Protein AF-A0A8T4V153-F1 (afdb_monomer)

Foldseek 3Di:
DDDDDDDDPDDPPPPPVNPVVVVVVVVVVVVVVVVCCVVVVVVPPPPLVVQLVVLVVCVVVVVDDPVVSVVVVVVSVD

Mean predicted aligned error: 16.79 Å

Radius of gyration: 27.59 Å; Cα contacts (8 Å, |Δi|>4): 17; chains: 1; bounding box: 51×57×59 Å

Sequence (78 aa):
MMGSYGPGFGMMSYWPFGGWNILFWIIVILILAYFFIKYFKDGNLNLGSDSLEILKKRYAKGEITKKEFEQMKKDLRE

Nearest PDB structures (foldseek):
  6o35-assembly1_A  TM=5.557E-01  e=5.449E+00  synthetic construct
  6o35-assembly1_B-2  TM=5.543E-01  e=6.755E+00  synthetic construct

pLDDT: mean 72.34, std 16.31, range [43.59, 92.31]

Secondary structure (DSSP, 8-state):
---------------TTHHHHHHHHHHHHHHHHHHHHHHHTTS---HHHHHHHHHHHHHHTTSS-HHHHHHHHHHTT-

Solvent-accessible surface area (backbone atoms only — not comparable to full-atom values): 4967 Å² total; per-residue (Å²): 136,84,88,81,79,85,86,76,94,63,94,78,77,84,51,100,70,54,65,65,57,50,55,52,50,52,52,52,50,51,52,52,50,50,50,51,50,61,60,49,66,72,49,71,84,38,79,78,52,45,62,56,49,53,51,51,53,36,42,75,71,63,77,43,52,75,68,58,53,54,50,55,56,48,64,74,71,110

Structure (mmCIF, N/CA/C/O backbone):
data_AF-A0A8T4V153-F1
#
_entry.id   AF-A0A8T4V153-F1
#
loop_
_atom_site.group_PDB
_atom_site.id
_atom_site.type_symbol
_atom_site.label_atom_id
_atom_site.label_alt_id
_atom_site.label_comp_id
_atom_site.label_asym_id
_atom_site.label_entity_id
_atom_site.label_seq_id
_atom_site.pdbx_PDB_ins_code
_atom_site.Cartn_x
_atom_site.Cartn_y
_atom_site.Cartn_z
_atom_site.occupancy
_atom_site.B_iso_or_equiv
_atom_site.auth_seq_id
_atom_site.auth_comp_id
_atom_site.auth_asym_id
_atom_site.auth_atom_id
_atom_site.pdbx_PDB_model_num
ATOM 1 N N . MET A 1 1 ? 26.936 -44.126 -27.849 1.00 46.16 1 MET A N 1
ATOM 2 C CA . MET A 1 1 ? 28.061 -43.444 -27.177 1.00 46.16 1 MET A CA 1
ATOM 3 C C . MET A 1 1 ? 27.991 -41.969 -27.526 1.00 46.16 1 MET A C 1
ATOM 5 O O . MET A 1 1 ? 27.699 -41.669 -28.672 1.00 46.16 1 MET A O 1
ATOM 9 N N . MET A 1 2 ? 28.265 -41.124 -26.527 1.00 43.59 2 MET A N 1
ATOM 10 C CA . MET A 1 2 ? 28.467 -39.666 -26.576 1.00 43.59 2 MET A CA 1
ATOM 11 C C . MET A 1 2 ? 27.220 -38.792 -26.761 1.00 43.59 2 MET A C 1
ATOM 13 O O . MET A 1 2 ? 26.732 -38.563 -27.860 1.00 43.59 2 MET A O 1
ATOM 17 N N . GLY A 1 3 ? 26.741 -38.277 -25.624 1.00 55.00 3 GLY A N 1
ATOM 18 C CA . GLY A 1 3 ? 25.896 -37.094 -25.583 1.00 55.00 3 GLY A CA 1
ATOM 19 C C . GLY A 1 3 ? 26.680 -35.821 -25.894 1.00 55.00 3 GLY A C 1
ATOM 20 O O . GLY A 1 3 ? 27.910 -35.804 -25.876 1.00 55.00 3 GLY A O 1
ATOM 21 N N . SER A 1 4 ? 25.943 -34.742 -26.117 1.00 50.44 4 SER A N 1
ATOM 22 C CA . SER A 1 4 ? 26.459 -33.402 -25.893 1.00 50.44 4 SER A CA 1
ATOM 23 C C . SER A 1 4 ? 25.391 -32.585 -25.188 1.00 50.44 4 SER A C 1
ATOM 25 O O . SER A 1 4 ? 24.214 -32.605 -25.544 1.00 50.44 4 SER A O 1
ATOM 27 N N . TYR A 1 5 ? 25.846 -31.956 -24.120 1.00 52.34 5 TYR A N 1
ATOM 28 C CA . TYR A 1 5 ? 25.125 -31.128 -23.182 1.00 52.34 5 TYR A CA 1
ATOM 29 C C . TYR A 1 5 ? 24.649 -29.837 -23.872 1.00 52.34 5 TYR A C 1
ATOM 31 O O . TYR A 1 5 ? 25.246 -29.390 -24.850 1.00 52.34 5 TYR A O 1
ATOM 39 N N . GLY A 1 6 ? 23.588 -29.214 -23.341 1.00 55.56 6 GLY A N 1
ATOM 40 C CA . GLY A 1 6 ? 23.272 -27.803 -23.619 1.00 55.56 6 GLY A CA 1
ATOM 41 C C . GLY A 1 6 ? 24.424 -26.867 -23.196 1.00 55.56 6 GLY A C 1
ATOM 42 O O . GLY A 1 6 ? 25.461 -27.367 -22.761 1.00 55.56 6 GLY A O 1
ATOM 43 N N . PRO A 1 7 ? 24.288 -25.525 -23.225 1.00 60.94 7 PRO A N 1
ATOM 44 C CA . PRO A 1 7 ? 23.056 -24.733 -23.244 1.00 60.94 7 PRO A CA 1
ATOM 45 C C . PRO A 1 7 ? 23.067 -23.616 -24.309 1.00 60.94 7 PRO A C 1
ATOM 47 O O . PRO A 1 7 ? 24.112 -23.178 -24.777 1.00 60.94 7 PRO A O 1
ATOM 50 N N . GLY A 1 8 ? 21.893 -23.105 -24.679 1.00 47.16 8 GLY A N 1
ATOM 51 C CA . GLY A 1 8 ? 21.802 -22.097 -25.737 1.00 47.16 8 GLY A CA 1
ATOM 52 C C . GLY A 1 8 ? 20.629 -21.142 -25.607 1.00 47.16 8 GLY A C 1
ATOM 53 O O . GLY A 1 8 ? 20.054 -20.765 -26.618 1.00 47.16 8 GLY A O 1
ATOM 54 N N . PHE A 1 9 ? 20.297 -20.707 -24.388 1.00 53.38 9 PHE A N 1
ATOM 55 C CA . PHE A 1 9 ? 19.648 -19.404 -24.181 1.00 53.38 9 PHE A CA 1
ATOM 56 C C . PHE A 1 9 ? 20.647 -18.290 -24.573 1.00 53.38 9 PHE A C 1
ATOM 58 O O . PHE A 1 9 ? 21.101 -17.509 -23.743 1.00 53.38 9 PHE A O 1
ATOM 65 N N . GLY A 1 10 ? 21.065 -18.272 -25.840 1.00 48.19 10 GLY A N 1
ATOM 66 C CA . GLY A 1 10 ? 21.858 -17.210 -26.437 1.00 48.19 10 GLY A CA 1
ATOM 67 C C . GLY A 1 10 ? 20.881 -16.163 -26.958 1.00 48.19 10 GLY A C 1
ATOM 68 O O . GLY A 1 10 ? 20.173 -16.399 -27.928 1.00 48.19 10 GLY A O 1
ATOM 69 N N . MET A 1 11 ? 20.703 -15.027 -26.287 1.00 53.72 11 MET A N 1
ATOM 70 C CA . MET A 1 11 ? 21.622 -13.896 -26.461 1.00 53.72 11 MET A CA 1
ATOM 71 C C . MET A 1 11 ? 21.932 -13.619 -27.945 1.00 53.72 11 MET A C 1
ATOM 73 O O . MET A 1 11 ? 23.083 -13.431 -28.310 1.00 53.72 11 MET A O 1
ATOM 77 N N . MET A 1 12 ? 20.928 -13.617 -28.828 1.00 53.34 12 MET A N 1
ATOM 78 C CA . MET A 1 12 ? 21.128 -13.251 -30.239 1.00 53.34 12 MET A CA 1
ATOM 79 C C . MET A 1 12 ? 19.933 -12.496 -30.845 1.00 53.34 12 MET A C 1
ATOM 81 O O . MET A 1 12 ? 19.455 -12.816 -31.926 1.00 53.34 12 MET A O 1
ATOM 85 N N . SER A 1 13 ? 19.431 -11.465 -30.154 1.00 50.16 13 SER A N 1
ATOM 86 C CA . SER A 1 13 ? 18.610 -10.4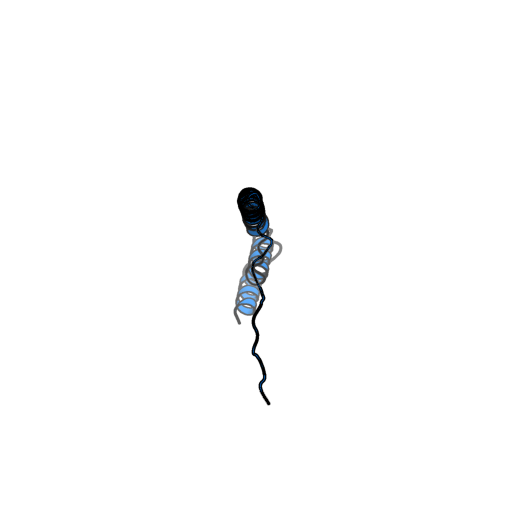20 -30.807 1.00 50.16 13 SER A CA 1
ATOM 87 C C . SER A 1 13 ? 18.472 -9.111 -30.022 1.00 50.16 13 SER A C 1
ATOM 89 O O . SER A 1 13 ? 17.540 -8.347 -30.248 1.00 50.16 13 SER A O 1
ATOM 91 N N . TYR A 1 14 ? 19.424 -8.773 -29.145 1.00 51.75 14 TYR A N 1
ATOM 92 C CA . TYR A 1 14 ? 19.551 -7.384 -28.685 1.00 51.75 14 TYR A CA 1
ATOM 93 C C . TYR A 1 14 ? 20.353 -6.598 -29.721 1.00 51.75 14 TYR A C 1
ATOM 95 O O . TYR A 1 14 ? 21.534 -6.299 -29.568 1.00 51.75 14 TYR A O 1
ATOM 103 N N . TRP A 1 15 ? 19.657 -6.355 -30.8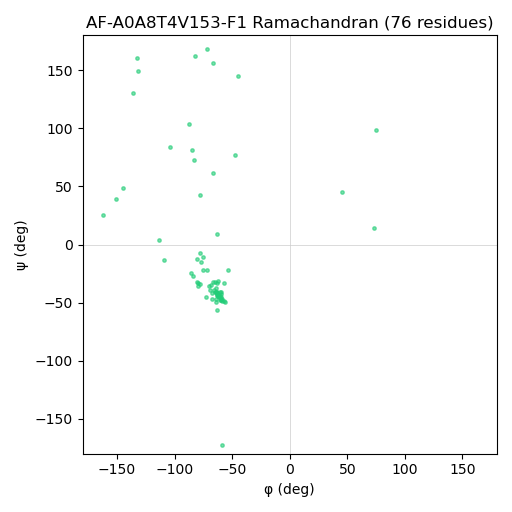29 1.00 51.00 15 TRP A N 1
ATOM 104 C CA . TRP A 1 15 ? 20.004 -5.464 -31.924 1.00 51.00 15 TRP A CA 1
ATOM 105 C C . TRP A 1 15 ? 20.528 -4.118 -31.380 1.00 51.00 15 TRP A C 1
ATOM 107 O O . TRP A 1 15 ? 20.000 -3.634 -30.373 1.00 51.0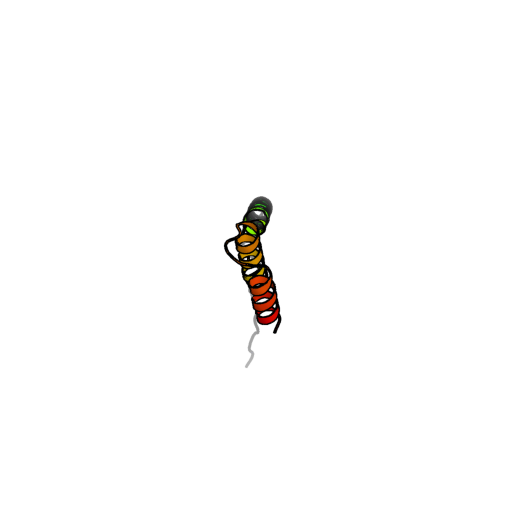0 15 TRP A O 1
ATOM 117 N N . PRO A 1 16 ? 21.507 -3.464 -32.032 1.00 53.25 16 PRO A N 1
ATOM 118 C CA . PRO A 1 16 ? 22.221 -2.274 -31.532 1.00 53.25 16 PRO A CA 1
ATOM 119 C C . PRO A 1 16 ? 21.366 -1.003 -31.314 1.00 53.25 16 PRO A C 1
ATOM 121 O O . PRO A 1 16 ? 21.900 0.055 -31.002 1.00 53.25 16 PRO A O 1
ATOM 124 N N . PHE A 1 17 ? 20.037 -1.103 -31.411 1.00 53.38 17 PHE A N 1
ATOM 125 C CA . PHE A 1 17 ? 19.061 -0.053 -31.097 1.00 53.38 17 PHE A CA 1
ATOM 126 C C . PHE A 1 17 ? 18.173 -0.378 -29.872 1.00 53.38 17 PHE A C 1
ATOM 128 O O . PHE A 1 17 ? 17.286 0.400 -29.524 1.00 53.38 17 PHE A O 1
ATOM 135 N N . GLY A 1 18 ? 18.404 -1.504 -29.182 1.00 56.81 18 GLY A N 1
ATOM 136 C CA . GLY A 1 18 ? 17.580 -1.973 -28.055 1.00 56.81 18 GLY A CA 1
ATOM 137 C C . GLY A 1 18 ? 17.801 -1.263 -26.710 1.00 56.81 18 GLY A C 1
ATOM 138 O O . GLY A 1 18 ? 16.966 -1.382 -25.817 1.00 56.81 18 GLY A O 1
ATOM 139 N N . GLY A 1 19 ? 18.889 -0.500 -26.547 1.00 59.41 19 GLY A N 1
ATOM 140 C CA . GLY A 1 19 ? 19.222 0.164 -25.276 1.00 59.41 19 GLY A CA 1
ATOM 141 C C . GLY A 1 19 ? 18.437 1.454 -25.009 1.00 59.41 19 GLY A C 1
ATOM 142 O O . GLY A 1 19 ? 18.049 1.725 -23.874 1.00 59.41 19 GLY A O 1
ATOM 143 N N . TRP A 1 20 ? 18.140 2.233 -26.056 1.00 62.41 20 TRP A N 1
ATOM 144 C CA . TRP A 1 20 ? 17.399 3.494 -25.914 1.00 62.41 20 TRP A CA 1
ATOM 145 C C . TRP A 1 20 ? 15.929 3.262 -25.546 1.00 62.41 20 TRP A C 1
ATOM 147 O O . TRP A 1 20 ? 15.346 3.995 -24.750 1.00 62.41 20 TRP A O 1
ATOM 157 N N . ASN A 1 21 ? 15.341 2.189 -26.083 1.00 70.31 21 ASN A N 1
ATOM 158 C CA . ASN A 1 21 ? 13.974 1.782 -25.775 1.00 70.31 21 ASN A CA 1
ATOM 159 C C . ASN A 1 21 ? 13.849 1.363 -24.299 1.00 70.31 21 ASN A C 1
ATOM 161 O O . ASN A 1 21 ? 12.920 1.777 -23.615 1.00 70.31 21 ASN A O 1
ATOM 165 N N . ILE A 1 22 ? 14.839 0.635 -23.774 1.00 76.50 22 ILE A N 1
ATOM 166 C CA . ILE A 1 22 ? 14.882 0.210 -22.370 1.00 76.50 22 ILE A CA 1
ATOM 167 C C . ILE A 1 22 ? 14.939 1.391 -21.399 1.00 76.50 22 ILE A C 1
ATOM 169 O O . ILE A 1 22 ? 14.200 1.400 -20.417 1.00 76.50 22 ILE A O 1
ATOM 173 N N . LEU A 1 23 ? 15.749 2.414 -21.685 1.00 82.06 23 LEU A N 1
ATOM 174 C CA . LEU A 1 23 ? 15.819 3.609 -20.838 1.00 82.06 23 LEU A CA 1
ATOM 175 C C . LEU A 1 23 ? 14.482 4.359 -20.809 1.00 82.06 23 LEU A C 1
ATOM 177 O O . LEU A 1 23 ? 1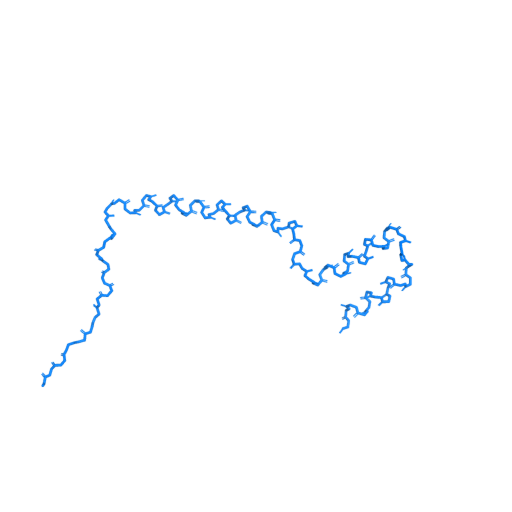4.034 4.775 -19.741 1.00 82.06 23 LEU A O 1
ATOM 181 N N . PHE A 1 24 ? 13.813 4.469 -21.958 1.00 85.25 24 PHE A N 1
ATOM 182 C CA . PHE A 1 24 ? 12.473 5.045 -22.044 1.00 85.25 24 PHE A CA 1
ATOM 183 C C . PHE A 1 24 ? 11.459 4.265 -21.190 1.00 85.25 24 PHE A C 1
ATOM 185 O O . PHE A 1 24 ? 10.748 4.866 -20.383 1.00 85.25 24 PHE A O 1
ATOM 192 N N . TRP A 1 25 ? 11.438 2.932 -21.287 1.00 86.62 25 TRP A N 1
ATOM 193 C CA . TRP A 1 25 ? 10.545 2.097 -20.476 1.00 86.62 25 TRP A CA 1
ATOM 194 C C . TRP A 1 25 ? 10.844 2.177 -18.976 1.00 86.62 25 TRP A C 1
ATOM 196 O O . TRP A 1 25 ? 9.906 2.226 -18.182 1.00 86.62 25 TRP A O 1
ATOM 206 N N . ILE A 1 26 ? 12.117 2.255 -18.574 1.00 88.62 26 ILE A N 1
ATOM 207 C CA . ILE A 1 26 ? 12.499 2.442 -17.165 1.00 88.62 26 ILE A CA 1
ATOM 208 C C . ILE A 1 26 ? 11.910 3.748 -16.621 1.00 88.62 26 ILE A C 1
ATOM 210 O O . ILE A 1 26 ? 11.302 3.747 -15.551 1.00 88.62 26 ILE A O 1
ATOM 214 N N . ILE A 1 27 ? 12.032 4.852 -17.365 1.00 91.69 27 ILE A N 1
ATOM 215 C CA . ILE A 1 27 ? 11.486 6.154 -16.955 1.00 91.69 27 ILE A CA 1
ATOM 216 C C . ILE A 1 27 ? 9.958 6.091 -16.832 1.00 91.69 27 ILE A C 1
ATOM 218 O O . ILE A 1 27 ? 9.402 6.561 -15.839 1.00 91.69 27 ILE A O 1
ATOM 222 N N . VAL A 1 28 ? 9.274 5.467 -17.795 1.00 92.06 28 VAL A N 1
ATOM 223 C CA . VAL A 1 28 ? 7.811 5.299 -17.763 1.00 92.06 28 VAL A CA 1
ATOM 224 C C . VAL A 1 28 ? 7.366 4.487 -16.542 1.00 92.06 28 VAL A C 1
ATOM 226 O O . VAL A 1 28 ? 6.430 4.891 -15.850 1.00 92.06 28 VAL A O 1
ATOM 229 N N . ILE A 1 29 ? 8.058 3.387 -16.228 1.00 91.56 29 ILE A N 1
ATOM 230 C CA . ILE A 1 29 ? 7.763 2.557 -15.050 1.00 91.56 29 ILE A CA 1
ATOM 231 C C . ILE A 1 29 ? 7.978 3.348 -13.758 1.00 91.56 29 ILE A C 1
ATOM 233 O O . ILE A 1 29 ? 7.148 3.260 -12.856 1.00 91.56 29 ILE A O 1
ATOM 237 N N . LEU A 1 30 ? 9.043 4.148 -13.661 1.00 92.31 30 LEU A N 1
ATOM 238 C CA . LEU A 1 30 ? 9.305 4.978 -12.481 1.00 92.31 30 LEU A CA 1
ATOM 239 C C . LEU A 1 30 ? 8.220 6.038 -12.265 1.00 92.31 30 LEU A C 1
ATOM 241 O O . LEU A 1 30 ? 7.785 6.241 -11.131 1.00 92.31 30 LEU A O 1
ATOM 245 N N . ILE A 1 31 ? 7.747 6.682 -13.336 1.00 92.00 31 ILE A N 1
ATOM 246 C CA . ILE A 1 31 ? 6.640 7.646 -13.264 1.00 92.00 31 ILE A CA 1
ATOM 247 C C . ILE A 1 31 ? 5.364 6.937 -12.812 1.00 92.00 31 ILE A C 1
ATOM 249 O O . ILE A 1 31 ? 4.722 7.386 -11.864 1.00 92.00 31 ILE A O 1
ATOM 253 N N . LEU A 1 32 ? 5.019 5.807 -13.434 1.00 89.62 32 LEU A N 1
ATOM 254 C CA . LEU A 1 32 ? 3.856 5.018 -13.036 1.00 89.62 32 LEU A CA 1
ATOM 255 C C . LEU A 1 32 ? 3.957 4.598 -11.567 1.00 89.62 32 LEU A C 1
ATOM 257 O O . LEU A 1 32 ? 3.025 4.845 -10.814 1.00 89.62 32 LEU A O 1
ATOM 261 N N . ALA A 1 33 ? 5.093 4.059 -11.126 1.00 87.25 33 ALA A N 1
ATOM 262 C CA . ALA A 1 33 ? 5.312 3.666 -9.737 1.00 87.25 33 ALA A CA 1
ATOM 263 C C . ALA A 1 33 ? 5.179 4.851 -8.766 1.00 87.25 33 ALA A C 1
ATOM 265 O O . ALA A 1 33 ? 4.529 4.719 -7.731 1.00 87.25 33 ALA A O 1
ATOM 266 N N . TYR A 1 34 ? 5.727 6.023 -9.103 1.00 88.06 34 TYR A N 1
ATOM 267 C CA . TYR A 1 34 ? 5.583 7.236 -8.292 1.00 88.06 34 TYR A CA 1
ATOM 268 C C . TYR A 1 34 ? 4.118 7.665 -8.160 1.00 88.06 34 TYR A C 1
ATOM 270 O O . TYR A 1 34 ? 3.661 7.965 -7.056 1.00 88.06 34 TYR A O 1
ATOM 278 N N . PHE A 1 35 ? 3.369 7.666 -9.266 1.00 83.88 35 PHE A N 1
ATOM 279 C CA . PHE A 1 35 ? 1.940 7.968 -9.255 1.00 83.88 35 PHE A CA 1
ATOM 280 C C . PHE A 1 35 ? 1.166 6.915 -8.456 1.00 83.88 35 PHE A C 1
ATOM 282 O O . PHE A 1 35 ? 0.403 7.275 -7.568 1.00 83.88 35 PHE A O 1
ATOM 289 N N . PHE A 1 36 ? 1.416 5.626 -8.674 1.00 81.00 36 PHE A N 1
ATOM 290 C CA . PHE A 1 36 ? 0.793 4.561 -7.892 1.00 81.00 36 PHE A CA 1
ATOM 291 C C . PHE A 1 36 ? 1.053 4.748 -6.398 1.00 81.00 36 PHE A C 1
ATOM 293 O O . PHE A 1 36 ? 0.100 4.786 -5.635 1.00 81.00 36 PHE A O 1
ATOM 300 N N . ILE A 1 37 ? 2.295 4.980 -5.970 1.00 77.75 37 ILE A N 1
ATOM 301 C CA . ILE A 1 37 ? 2.602 5.221 -4.554 1.00 77.75 37 ILE A CA 1
ATOM 302 C C . ILE A 1 37 ? 1.904 6.488 -4.058 1.00 77.75 37 ILE A C 1
ATOM 304 O O . ILE A 1 37 ? 1.325 6.461 -2.983 1.00 77.75 37 ILE A O 1
ATOM 308 N N . LYS A 1 38 ? 1.910 7.591 -4.812 1.00 74.56 38 LYS A N 1
ATOM 309 C CA . LYS A 1 38 ? 1.285 8.852 -4.386 1.00 74.56 38 LYS A CA 1
ATOM 310 C C . LYS A 1 38 ? -0.231 8.722 -4.209 1.00 74.56 38 LYS A C 1
ATOM 312 O O . LYS A 1 38 ? -0.749 9.198 -3.208 1.00 74.56 38 LYS A O 1
ATOM 317 N N . TYR A 1 39 ? -0.916 8.063 -5.140 1.00 65.69 39 TYR A N 1
ATOM 318 C CA . TYR A 1 39 ? -2.371 7.892 -5.102 1.00 65.69 39 TYR A CA 1
ATOM 319 C C . TYR A 1 39 ? -2.809 6.759 -4.159 1.00 65.69 39 TYR A C 1
ATOM 321 O O . TYR A 1 39 ? -3.845 6.875 -3.510 1.00 65.69 39 TYR A O 1
ATOM 329 N N . PHE A 1 40 ? -2.008 5.700 -4.005 1.00 61.53 40 PHE A N 1
ATOM 330 C CA . PHE A 1 40 ? -2.261 4.650 -3.011 1.00 61.53 40 PHE A CA 1
ATOM 331 C C . PHE A 1 40 ? -1.800 5.023 -1.597 1.00 61.53 40 PHE A C 1
ATOM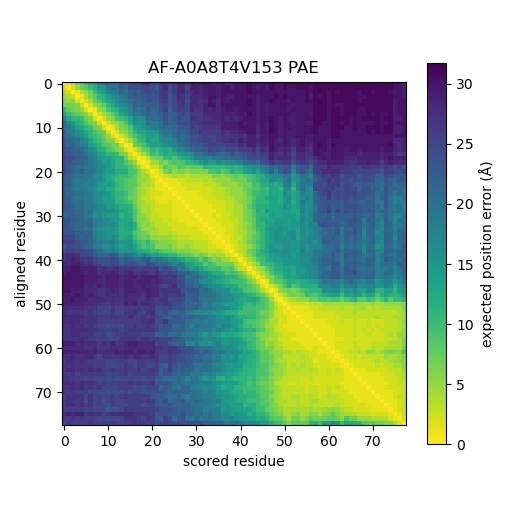 333 O O . PHE A 1 40 ? -2.197 4.352 -0.654 1.00 61.53 40 PHE A O 1
ATOM 340 N N . LYS A 1 41 ? -1.019 6.094 -1.396 1.00 56.00 41 LYS A N 1
ATOM 341 C CA . LYS A 1 41 ? -0.726 6.593 -0.040 1.00 56.00 41 LYS A CA 1
ATOM 342 C C . LYS A 1 41 ? -1.909 7.339 0.582 1.00 56.00 41 LYS A C 1
ATOM 344 O O . LYS A 1 41 ? -1.981 7.406 1.804 1.00 56.00 41 LYS A O 1
ATOM 349 N N . ASP A 1 42 ? -2.827 7.849 -0.241 1.00 56.19 42 ASP A N 1
ATOM 350 C CA . ASP A 1 42 ? -4.095 8.436 0.219 1.00 56.19 42 ASP A CA 1
ATOM 351 C C . ASP A 1 42 ? -5.188 7.366 0.398 1.00 56.19 42 ASP A C 1
ATOM 353 O O . ASP A 1 42 ? -6.107 7.523 1.202 1.00 56.19 42 ASP A O 1
ATOM 357 N N . GLY A 1 43 ? -5.069 6.240 -0.311 1.00 52.56 43 GLY A N 1
ATOM 358 C CA . GLY A 1 43 ? -5.864 5.039 -0.082 1.00 52.56 43 GLY A CA 1
ATOM 359 C C . GLY A 1 43 ? -5.234 4.201 1.016 1.00 52.56 43 GLY A C 1
ATOM 360 O O . GLY A 1 43 ? -4.507 3.264 0.713 1.00 52.56 43 GLY A O 1
ATOM 361 N N . ASN A 1 44 ? -5.501 4.566 2.268 1.00 53.22 44 ASN A N 1
ATOM 362 C CA . ASN A 1 44 ? -5.113 3.884 3.503 1.00 53.22 44 ASN A CA 1
ATOM 363 C C . ASN A 1 44 ? -5.427 2.366 3.438 1.00 53.22 44 ASN A C 1
ATOM 365 O O . ASN A 1 44 ? -6.386 1.886 4.022 1.00 53.22 44 ASN A O 1
ATOM 369 N N . LEU A 1 45 ? -4.610 1.572 2.737 1.00 49.91 45 LEU A N 1
ATOM 370 C CA . LEU A 1 45 ? -4.661 0.105 2.714 1.00 49.91 45 LEU A CA 1
ATOM 371 C C . LEU A 1 45 ? -4.019 -0.461 3.983 1.00 49.91 45 LEU A C 1
ATOM 373 O O . LEU A 1 45 ? -3.252 -1.421 3.958 1.00 49.91 45 LEU A O 1
ATOM 377 N N . ASN A 1 46 ? -4.331 0.155 5.114 1.00 53.19 46 ASN A N 1
ATOM 378 C CA . ASN A 1 46 ? -4.066 -0.403 6.415 1.00 53.19 46 ASN A CA 1
ATOM 379 C C . ASN A 1 46 ? -5.405 -0.911 6.938 1.00 53.19 46 ASN A C 1
ATOM 381 O O . ASN A 1 46 ? -6.074 -0.227 7.708 1.00 53.19 46 ASN A O 1
ATOM 385 N N . LEU A 1 47 ? -5.783 -2.132 6.553 1.00 53.88 47 LEU A N 1
ATOM 386 C CA . LEU A 1 47 ? -6.995 -2.785 7.063 1.00 53.88 47 LEU A CA 1
ATOM 387 C C . LEU A 1 47 ? -7.035 -2.832 8.611 1.00 53.88 47 LEU A C 1
ATO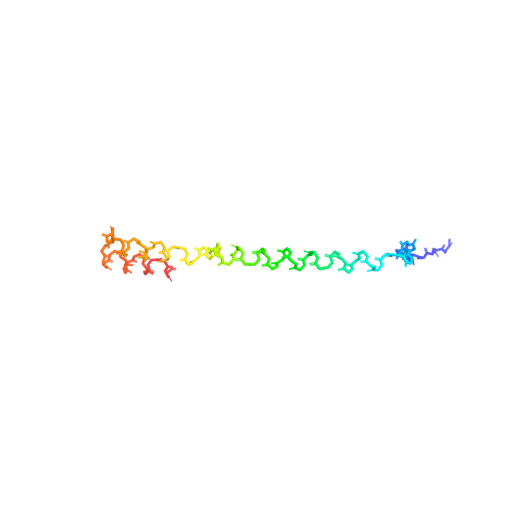M 389 O O . LEU A 1 47 ? -8.109 -2.928 9.193 1.00 53.88 47 LEU A O 1
ATOM 393 N N . GLY A 1 48 ? -5.882 -2.720 9.287 1.00 53.47 48 GLY A N 1
ATOM 394 C CA . GLY A 1 48 ? -5.793 -2.555 10.745 1.00 53.47 48 GLY A CA 1
ATOM 395 C C . GLY A 1 48 ? -5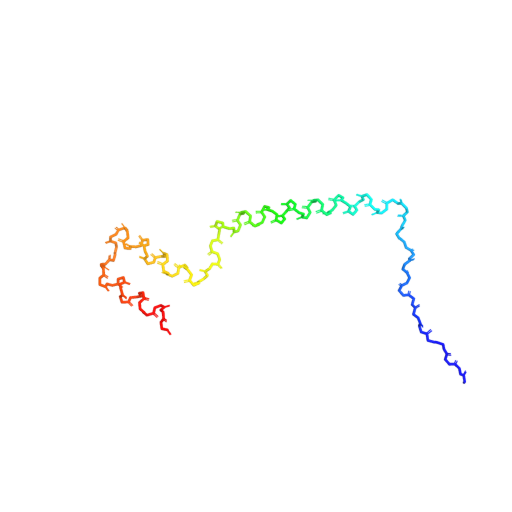.950 -1.111 11.257 1.00 53.47 48 GLY A C 1
ATOM 396 O O . GLY A 1 48 ? -6.409 -0.912 12.380 1.00 53.47 48 GLY A O 1
ATOM 397 N N . SER A 1 49 ? -5.610 -0.093 10.456 1.00 57.44 49 SER A N 1
ATOM 398 C CA . SER A 1 49 ? -5.834 1.326 10.792 1.00 57.44 49 SER A CA 1
ATOM 399 C C . SER A 1 49 ? -7.275 1.752 10.551 1.00 57.44 49 SER A C 1
ATOM 401 O O . SER A 1 49 ? -7.784 2.592 11.293 1.00 57.44 49 SER A O 1
ATOM 403 N N . ASP A 1 50 ? -7.927 1.172 9.540 1.00 65.25 50 ASP A N 1
ATOM 404 C CA . ASP A 1 50 ? -9.272 1.551 9.105 1.00 65.25 50 ASP A CA 1
ATOM 405 C C . ASP A 1 50 ? -10.296 1.411 10.228 1.00 65.25 50 ASP A C 1
ATOM 407 O O . ASP A 1 50 ? -11.047 2.345 10.496 1.00 65.25 50 ASP A O 1
ATOM 411 N N . SER A 1 51 ? -10.298 0.294 10.959 1.00 73.81 51 SER A N 1
ATOM 412 C CA . SER A 1 51 ? -11.264 0.075 12.044 1.00 73.81 51 SER A CA 1
ATOM 413 C C . SER A 1 51 ? -11.160 1.144 13.136 1.00 73.81 51 SER A C 1
ATOM 415 O O . SER A 1 51 ? -12.173 1.656 13.615 1.00 73.81 51 SER A O 1
ATOM 417 N N . LEU A 1 52 ? -9.935 1.542 13.496 1.00 80.31 52 LEU A N 1
ATOM 418 C CA . LEU A 1 52 ? -9.684 2.550 14.524 1.00 80.31 52 LEU A CA 1
ATOM 419 C C . LEU A 1 52 ? -9.909 3.983 14.007 1.00 80.31 52 LEU A C 1
ATOM 421 O O . LEU A 1 52 ? -10.388 4.837 14.759 1.00 80.31 52 LEU A O 1
ATOM 425 N N . GLU A 1 53 ? -9.607 4.259 12.737 1.00 78.81 53 GLU A N 1
ATOM 426 C CA . GLU A 1 53 ? -9.925 5.535 12.083 1.00 78.81 53 GLU A CA 1
ATOM 427 C C . GLU A 1 53 ? -11.433 5.731 11.902 1.00 78.81 53 GLU A C 1
ATOM 429 O O . GLU A 1 53 ? -11.947 6.813 12.203 1.00 78.81 53 GLU A O 1
ATOM 434 N N . ILE A 1 54 ? -12.164 4.688 11.503 1.00 83.88 54 ILE A N 1
ATOM 435 C CA . ILE A 1 54 ? -13.629 4.690 11.421 1.00 83.88 54 ILE A CA 1
ATOM 436 C C . ILE A 1 54 ? -14.219 4.980 12.803 1.00 83.88 54 ILE A C 1
ATOM 438 O O . ILE A 1 54 ? -15.090 5.847 12.925 1.00 83.88 54 ILE A O 1
ATOM 442 N N . LEU A 1 55 ? -13.707 4.327 13.852 1.00 86.25 55 LEU A N 1
ATOM 443 C CA . LEU A 1 55 ? -14.126 4.575 15.232 1.00 86.25 55 LEU A CA 1
ATOM 444 C C . LEU A 1 55 ? -13.910 6.039 15.646 1.00 86.25 55 LEU A C 1
ATOM 446 O O . LEU A 1 55 ? -14.825 6.690 16.153 1.00 86.25 55 LEU A O 1
ATOM 450 N N . LYS A 1 56 ? -12.713 6.584 15.386 1.00 84.06 56 LYS A N 1
ATOM 451 C CA . LYS A 1 56 ? -12.383 7.990 15.674 1.00 84.06 56 LYS A CA 1
ATOM 452 C C . LYS A 1 56 ? -13.295 8.952 14.919 1.00 84.06 56 LYS A C 1
ATOM 454 O O . LYS A 1 56 ? -13.735 9.945 15.494 1.00 84.06 56 LYS A O 1
ATOM 459 N N . LYS A 1 57 ? -13.604 8.661 13.653 1.00 86.50 57 LYS A N 1
ATOM 46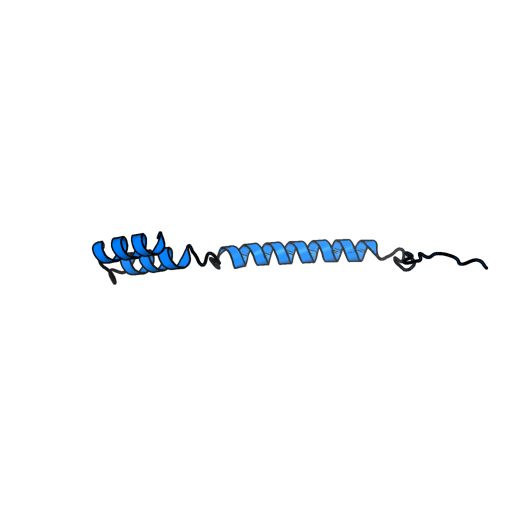0 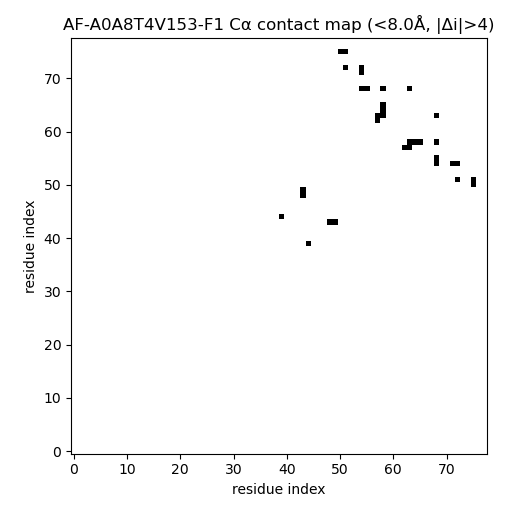C CA . LYS A 1 57 ? -14.473 9.496 12.815 1.00 86.50 57 LYS A CA 1
ATOM 461 C C . LYS A 1 57 ? -15.901 9.545 13.363 1.00 86.50 57 LYS A C 1
ATOM 463 O O . LYS A 1 57 ? -16.490 10.620 13.393 1.00 86.50 57 LYS A O 1
ATOM 468 N N . ARG A 1 58 ? -16.440 8.419 13.845 1.00 87.31 58 ARG A N 1
ATOM 469 C CA . ARG A 1 58 ? -17.770 8.362 14.484 1.00 87.31 58 ARG A CA 1
ATOM 470 C C . ARG A 1 58 ? -17.797 9.067 15.839 1.00 87.31 58 ARG A C 1
ATOM 472 O O . ARG A 1 58 ? -18.746 9.790 16.126 1.00 87.31 58 ARG A O 1
ATOM 479 N N . TYR A 1 59 ? -16.731 8.935 16.631 1.00 88.94 59 TYR A N 1
ATOM 480 C CA . TYR A 1 59 ? -16.585 9.669 17.892 1.00 88.94 59 TYR A CA 1
ATOM 481 C C . TYR A 1 59 ? -16.526 11.187 17.665 1.00 88.94 59 TYR A C 1
ATOM 483 O O . TYR A 1 59 ? -17.221 11.939 18.340 1.00 88.94 59 TYR A O 1
ATOM 491 N N . ALA A 1 60 ? -15.766 11.640 16.662 1.00 88.12 60 ALA A N 1
ATOM 492 C CA . ALA A 1 60 ? -15.667 13.056 16.298 1.00 88.12 60 ALA A CA 1
ATOM 493 C C . ALA A 1 60 ? -16.992 13.638 15.778 1.00 88.12 60 ALA A C 1
ATOM 495 O O . ALA A 1 60 ? -17.281 14.810 16.001 1.00 88.12 60 ALA A O 1
ATOM 496 N N . LYS A 1 61 ? -17.809 12.819 15.110 1.00 88.50 61 LYS A N 1
ATOM 497 C CA . LYS A 1 61 ? -19.175 13.183 14.718 1.00 88.50 61 LYS A CA 1
ATOM 498 C C . LYS A 1 61 ? -20.175 13.168 15.881 1.00 88.50 61 LYS A C 1
ATOM 500 O O . LYS A 1 61 ? -21.298 13.623 15.699 1.00 88.50 61 LYS A O 1
ATOM 505 N N . GLY A 1 62 ? -19.798 12.631 17.043 1.00 89.06 62 GLY A N 1
ATOM 506 C CA . GLY A 1 62 ? -20.697 12.444 18.183 1.00 89.06 62 GLY A CA 1
ATOM 507 C C . GLY A 1 62 ? -21.706 11.304 18.007 1.00 89.06 62 GLY A C 1
ATOM 508 O O . GLY A 1 62 ? -22.654 11.221 18.778 1.00 89.06 62 GLY A O 1
ATOM 509 N N . GLU A 1 63 ? -21.510 10.425 17.016 1.00 89.81 63 GLU A N 1
ATOM 510 C CA . GLU A 1 63 ? -22.373 9.256 16.773 1.00 89.81 63 GLU A CA 1
ATOM 511 C C . GLU A 1 63 ? -22.179 8.161 17.838 1.00 89.81 63 GLU A C 1
ATOM 513 O O . GLU A 1 63 ? -23.057 7.325 18.024 1.00 89.81 63 GLU A O 1
ATOM 518 N N . ILE A 1 64 ? -21.032 8.160 18.529 1.00 90.88 64 ILE A N 1
ATOM 519 C CA . ILE A 1 64 ? -20.708 7.231 19.619 1.00 90.88 64 ILE A CA 1
ATOM 520 C C . ILE A 1 64 ? -20.157 7.983 20.828 1.00 90.88 64 ILE A C 1
ATOM 522 O O . ILE A 1 64 ? -19.476 9.008 20.702 1.00 90.88 64 ILE A O 1
ATOM 526 N N . THR A 1 65 ? -20.406 7.450 22.017 1.00 90.31 65 THR A N 1
ATOM 527 C CA . THR A 1 65 ? -19.918 8.012 23.277 1.00 90.31 65 THR A CA 1
ATOM 528 C C . THR A 1 65 ? -18.472 7.593 23.562 1.00 90.31 65 THR A C 1
ATOM 530 O O . THR A 1 65 ? -17.961 6.599 23.042 1.00 90.31 65 THR A O 1
ATOM 533 N N . LYS A 1 66 ? -17.795 8.310 24.471 1.00 88.50 66 LYS A N 1
ATOM 534 C CA . LYS A 1 66 ? -16.428 7.964 24.910 1.00 88.50 66 LYS A CA 1
ATOM 535 C C . LYS A 1 66 ? -16.329 6.538 25.476 1.00 88.50 66 LYS A C 1
ATOM 537 O O . LYS A 1 66 ? -15.297 5.895 25.319 1.00 88.50 66 LYS A O 1
ATOM 542 N N . LYS A 1 67 ? -17.389 6.049 26.132 1.00 91.19 67 LYS A N 1
ATOM 543 C CA . LYS A 1 67 ? -17.430 4.692 26.700 1.00 91.19 67 LYS A CA 1
ATOM 544 C C . LYS A 1 67 ? -17.422 3.628 25.603 1.00 91.19 67 LYS A C 1
ATOM 546 O O . LYS A 1 67 ? -16.633 2.695 25.678 1.00 91.19 67 LYS A O 1
ATOM 551 N N . GLU A 1 68 ? -18.251 3.803 24.577 1.00 88.81 68 GLU A N 1
ATOM 552 C CA . GLU A 1 68 ? -18.329 2.882 23.434 1.00 88.81 68 GLU A CA 1
ATOM 553 C C . GLU A 1 68 ? -17.036 2.894 22.614 1.00 88.81 68 GLU A C 1
ATOM 555 O O . GLU A 1 68 ? -16.552 1.838 22.211 1.00 88.81 68 GLU A O 1
ATOM 560 N N . PHE A 1 69 ? -16.427 4.072 22.438 1.00 90.62 69 PHE A N 1
ATOM 561 C CA . PHE A 1 69 ? -15.138 4.197 21.762 1.00 90.62 69 PHE A CA 1
ATOM 562 C C . PHE A 1 69 ? -14.021 3.421 22.477 1.00 90.62 69 PHE A C 1
ATOM 564 O O . PHE A 1 69 ? -13.272 2.696 21.826 1.00 90.62 69 PHE A O 1
ATOM 571 N N . GLU A 1 70 ? -13.892 3.554 23.803 1.00 88.56 70 GLU A N 1
ATOM 572 C CA . GLU A 1 70 ? -12.844 2.843 24.552 1.00 88.56 70 GLU A CA 1
ATOM 573 C C . GLU A 1 70 ? -13.075 1.325 24.586 1.00 88.56 70 GLU A C 1
ATOM 575 O O . GLU A 1 70 ? -12.100 0.581 24.501 1.00 88.56 70 GLU A O 1
ATOM 580 N N . GLN A 1 71 ? -14.331 0.864 24.640 1.00 90.38 71 GLN A N 1
ATOM 581 C CA . GLN A 1 71 ? -14.653 -0.566 24.576 1.00 90.38 71 GLN A CA 1
ATOM 582 C C . GLN A 1 71 ? -14.226 -1.167 23.231 1.00 90.38 71 GLN A C 1
ATOM 584 O O . GLN A 1 71 ? -13.377 -2.049 23.190 1.00 90.38 71 GLN A O 1
ATOM 589 N N . MET A 1 72 ? -14.716 -0.612 22.122 1.00 86.94 72 MET A N 1
ATOM 590 C CA . MET A 1 72 ? -14.401 -1.112 20.779 1.00 86.94 72 MET A CA 1
ATOM 591 C C . MET A 1 72 ? -12.905 -0.988 20.445 1.00 86.94 72 MET A C 1
ATOM 593 O O . MET A 1 72 ? -12.343 -1.822 19.745 1.00 86.94 72 MET A O 1
ATOM 597 N N . LYS A 1 73 ? -12.220 0.043 20.953 1.00 85.31 73 LYS A N 1
ATOM 598 C CA . LYS A 1 73 ? -10.764 0.197 20.801 1.00 85.31 73 LYS A CA 1
ATOM 599 C C . LYS A 1 73 ? -9.979 -0.883 21.546 1.00 85.31 73 LYS A C 1
ATOM 601 O O . LYS A 1 73 ? -8.879 -1.220 21.108 1.00 85.31 73 LYS A O 1
ATOM 606 N N . LYS A 1 74 ? -10.495 -1.363 22.679 1.00 86.44 74 LYS A N 1
ATOM 607 C CA . LYS A 1 74 ? -9.908 -2.480 23.421 1.00 86.44 74 LYS A CA 1
ATOM 608 C C . LYS A 1 74 ? -10.148 -3.791 22.675 1.00 86.44 74 LYS A C 1
ATOM 610 O O . LYS A 1 74 ? -9.185 -4.507 22.440 1.00 86.44 74 LYS A O 1
ATOM 615 N N . ASP A 1 75 ? -11.372 -4.001 22.195 1.00 85.50 75 ASP A N 1
ATOM 616 C CA . ASP A 1 75 ? -11.760 -5.188 21.425 1.00 85.50 75 ASP A CA 1
ATOM 617 C C . ASP A 1 75 ? -10.980 -5.313 20.098 1.00 85.50 75 ASP A C 1
ATOM 619 O O . ASP A 1 75 ? -10.696 -6.412 19.649 1.00 85.50 75 ASP A O 1
ATOM 623 N N . LEU A 1 76 ? -10.595 -4.194 19.470 1.00 76.81 76 LEU A N 1
ATOM 624 C CA . LEU A 1 76 ? -9.766 -4.174 18.252 1.00 76.81 76 LEU A CA 1
ATOM 625 C C . LEU A 1 76 ? -8.262 -4.405 18.504 1.00 76.81 76 LEU A C 1
ATOM 627 O O . LEU A 1 76 ? -7.485 -4.441 17.549 1.00 76.81 76 LEU A O 1
ATOM 631 N N . ARG A 1 77 ? -7.827 -4.454 19.769 1.00 70.56 77 ARG A N 1
ATOM 632 C CA . ARG A 1 77 ? -6.424 -4.663 20.170 1.00 70.56 77 ARG A CA 1
ATOM 633 C C . ARG A 1 77 ? -6.170 -6.033 20.807 1.00 70.56 77 ARG A C 1
ATOM 635 O O . ARG A 1 77 ? -4.998 -6.360 20.989 1.00 70.56 77 ARG A O 1
ATOM 642 N N . GLU A 1 78 ? -7.222 -6.761 21.177 1.00 59.31 78 GLU A N 1
ATOM 643 C CA . GLU A 1 78 ? -7.186 -8.183 21.564 1.00 59.31 78 GLU A CA 1
ATOM 644 C C . GLU A 1 78 ? -7.296 -9.085 20.330 1.00 59.31 78 GLU A C 1
ATOM 646 O O . GLU A 1 78 ? -6.651 -10.157 20.355 1.00 59.31 78 GLU A O 1
#